Protein AF-A0A9E4BWI1-F1 (afdb_monomer)

Radius of gyration: 26.41 Å; Cα contacts (8 Å, |Δi|>4): 53; chains: 1; bounding box: 48×27×83 Å

Structure (mmCIF, N/CA/C/O backbone):
data_AF-A0A9E4BWI1-F1
#
_entry.id   AF-A0A9E4BWI1-F1
#
loop_
_atom_site.group_PDB
_atom_site.id
_atom_site.type_symbol
_atom_site.label_atom_id
_atom_site.label_alt_id
_atom_site.label_comp_id
_atom_site.label_asym_id
_atom_site.label_entity_id
_atom_site.label_seq_id
_atom_site.pdbx_PDB_ins_code
_atom_site.Cartn_x
_atom_site.Cartn_y
_atom_site.Cartn_z
_atom_site.occupancy
_atom_site.B_iso_or_equiv
_atom_site.auth_seq_id
_atom_site.auth_comp_id
_atom_site.auth_asym_id
_atom_site.auth_atom_id
_atom_site.pdbx_PDB_model_num
ATOM 1 N N . MET A 1 1 ? -26.046 -16.473 56.099 1.00 51.91 1 MET A N 1
ATOM 2 C CA . MET A 1 1 ? -24.764 -16.494 55.348 1.00 51.91 1 MET A CA 1
ATOM 3 C C . MET A 1 1 ? -24.909 -16.470 53.819 1.00 51.91 1 MET A C 1
ATOM 5 O O . MET A 1 1 ? -23.987 -15.994 53.173 1.00 51.91 1 MET A O 1
ATOM 9 N N . ARG A 1 2 ? -26.034 -16.902 53.219 1.00 55.56 2 ARG A N 1
ATOM 10 C CA . ARG A 1 2 ? -26.228 -16.934 51.748 1.00 55.56 2 ARG A CA 1
ATOM 11 C C . ARG A 1 2 ? -26.206 -15.566 51.036 1.00 55.56 2 ARG A C 1
ATOM 13 O O . ARG A 1 2 ? -25.720 -15.481 49.916 1.00 55.56 2 ARG A O 1
ATOM 20 N N . THR A 1 3 ? -26.662 -14.493 51.681 1.00 58.19 3 THR A N 1
ATOM 21 C CA . THR A 1 3 ? -26.746 -13.147 51.076 1.00 58.19 3 THR A CA 1
ATOM 22 C C . THR A 1 3 ? -25.391 -12.451 50.905 1.00 58.19 3 THR A C 1
ATOM 24 O O . THR A 1 3 ? -25.221 -11.671 49.973 1.00 58.19 3 THR A O 1
ATOM 27 N N . ARG A 1 4 ? -24.393 -12.767 51.745 1.00 58.50 4 ARG A N 1
ATOM 28 C CA . ARG A 1 4 ? -23.042 -12.175 51.652 1.00 58.50 4 ARG A CA 1
ATOM 29 C C . ARG A 1 4 ? -22.247 -12.692 50.448 1.00 58.50 4 ARG A C 1
ATOM 31 O O . ARG A 1 4 ? -21.512 -11.924 49.841 1.00 58.50 4 ARG A O 1
ATOM 38 N N . PHE A 1 5 ? -22.441 -13.956 50.064 1.00 59.56 5 PHE A N 1
ATOM 39 C CA . PHE A 1 5 ? -21.818 -14.526 48.862 1.00 59.56 5 PHE A CA 1
ATOM 40 C C . PHE A 1 5 ? -22.410 -13.957 47.565 1.00 59.56 5 PHE A C 1
ATOM 42 O O . PHE A 1 5 ? -21.679 -13.749 46.600 1.00 59.56 5 PHE A O 1
ATOM 49 N N . PHE A 1 6 ? -23.708 -13.642 47.557 1.00 61.09 6 PHE A N 1
ATOM 50 C CA . PHE A 1 6 ? -24.381 -13.058 46.393 1.00 61.09 6 PHE A CA 1
ATOM 51 C C . PHE A 1 6 ? -23.882 -11.637 46.079 1.00 61.09 6 PHE A C 1
ATOM 53 O O . PHE A 1 6 ? -23.639 -11.308 44.923 1.00 61.09 6 PHE A O 1
ATOM 60 N N . LEU A 1 7 ? -23.654 -10.814 47.108 1.00 62.41 7 LEU A N 1
ATOM 61 C CA . LEU A 1 7 ? -23.117 -9.454 46.958 1.00 62.41 7 LEU A CA 1
ATOM 62 C C . LEU A 1 7 ? -21.681 -9.431 46.409 1.00 62.41 7 LEU A C 1
ATOM 64 O O . LEU A 1 7 ? -21.361 -8.597 45.565 1.00 62.41 7 LEU A O 1
ATOM 68 N N . LEU A 1 8 ? -20.831 -10.369 46.839 1.00 64.81 8 LEU A N 1
ATOM 69 C CA . LEU A 1 8 ? -19.472 -10.508 46.306 1.00 64.81 8 LEU A CA 1
ATOM 70 C C . LEU A 1 8 ? -19.471 -10.942 44.834 1.00 64.81 8 LEU A C 1
ATOM 72 O O . LEU A 1 8 ? -18.713 -10.388 44.043 1.00 64.81 8 LEU A O 1
ATOM 76 N N . ALA A 1 9 ? -20.343 -11.876 44.445 1.00 65.25 9 ALA A N 1
ATOM 77 C CA . ALA A 1 9 ? -20.446 -12.325 43.055 1.00 65.25 9 ALA A CA 1
ATOM 78 C C . ALA A 1 9 ? -20.878 -11.194 42.101 1.00 65.25 9 ALA A C 1
ATOM 80 O O . ALA A 1 9 ? -20.318 -11.056 41.014 1.00 65.25 9 ALA A O 1
ATOM 81 N N . VAL A 1 10 ? -21.816 -10.341 42.528 1.00 65.69 10 VAL A N 1
ATOM 82 C CA . VAL A 1 10 ? -22.262 -9.173 41.748 1.00 65.69 10 VAL A CA 1
ATOM 83 C C . VAL A 1 10 ? -21.144 -8.132 41.603 1.00 65.69 10 VAL A C 1
ATOM 85 O O . VAL A 1 10 ? -20.943 -7.597 40.515 1.00 65.69 10 VAL A O 1
ATOM 88 N N . LEU A 1 11 ? -20.361 -7.886 42.659 1.00 63.50 11 LEU A N 1
ATOM 89 C CA . LEU A 1 11 ? -19.214 -6.969 42.606 1.00 63.50 11 LEU A CA 1
ATOM 90 C C . LEU A 1 11 ? -18.104 -7.465 41.664 1.00 63.50 11 LEU A C 1
ATOM 92 O O . LEU A 1 11 ? -17.557 -6.671 40.900 1.00 63.50 11 LEU A O 1
ATOM 96 N N . PHE A 1 12 ? -17.804 -8.768 41.664 1.00 64.88 12 PHE A N 1
ATOM 97 C CA . PHE A 1 12 ? -16.835 -9.351 40.728 1.00 64.88 12 PHE A CA 1
AT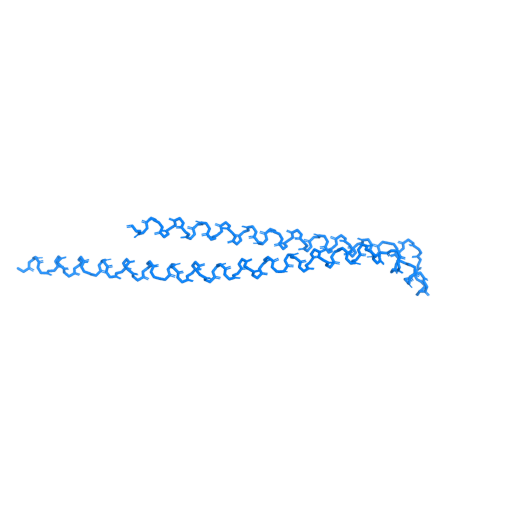OM 98 C C . PHE A 1 12 ? -17.312 -9.282 39.269 1.00 64.88 12 PHE A C 1
ATOM 100 O O . PHE A 1 12 ? -16.508 -8.985 38.386 1.00 64.88 12 PHE A O 1
ATOM 107 N N . ALA A 1 13 ? -18.606 -9.491 39.010 1.00 62.44 13 ALA A N 1
ATOM 108 C CA . ALA A 1 13 ? -19.174 -9.387 37.665 1.00 62.44 13 ALA A CA 1
ATOM 109 C C . ALA A 1 13 ? -19.126 -7.947 3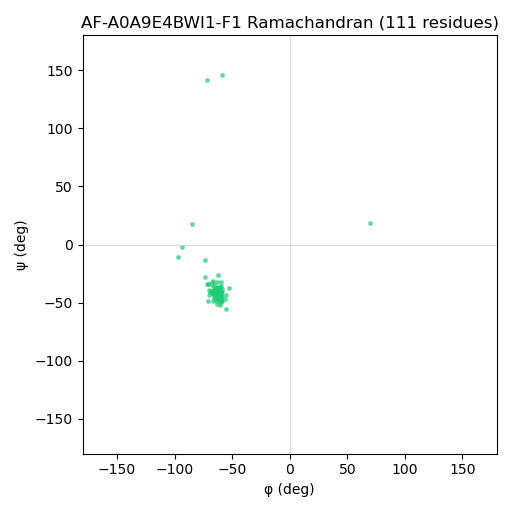7.112 1.00 62.44 13 ALA A C 1
ATOM 111 O O . ALA A 1 13 ? -18.762 -7.739 35.953 1.00 62.44 13 ALA A O 1
ATOM 112 N N . LEU A 1 14 ? -19.417 -6.945 37.950 1.00 63.34 14 LEU A N 1
ATOM 113 C CA . LEU A 1 14 ? -19.330 -5.527 37.576 1.00 63.34 14 LEU A CA 1
ATOM 114 C C . LEU A 1 14 ? -17.879 -5.079 37.335 1.00 63.34 14 LEU A C 1
ATOM 116 O O . LEU A 1 14 ? -17.602 -4.363 36.371 1.00 63.34 14 LEU A O 1
ATOM 120 N N . ALA A 1 15 ? -16.938 -5.540 38.164 1.00 64.12 15 ALA A N 1
ATOM 121 C CA . ALA A 1 15 ? -15.515 -5.249 37.992 1.00 64.12 15 ALA A CA 1
ATOM 122 C C . ALA A 1 15 ? -14.927 -5.894 36.721 1.00 64.12 15 ALA A C 1
ATOM 124 O O . ALA A 1 15 ? -14.088 -5.284 36.054 1.00 64.12 15 ALA A O 1
ATOM 125 N N . ALA A 1 16 ? -15.381 -7.099 36.358 1.00 64.06 16 ALA A N 1
ATOM 126 C CA . ALA A 1 16 ? -14.977 -7.767 35.122 1.00 64.06 16 ALA A CA 1
ATOM 127 C C . ALA A 1 16 ? -15.466 -7.010 33.871 1.00 64.06 16 ALA A C 1
ATOM 129 O O . ALA A 1 16 ? -14.659 -6.718 32.989 1.00 64.06 16 ALA A O 1
ATOM 130 N N . CYS A 1 17 ? -16.736 -6.583 33.841 1.00 66.69 17 CYS A N 1
ATOM 131 C CA . CYS A 1 17 ? -17.281 -5.782 32.734 1.00 66.69 17 CYS A CA 1
ATOM 132 C C . CYS A 1 17 ? -16.547 -4.444 32.543 1.00 66.69 17 CYS A C 1
ATOM 134 O O . CYS A 1 17 ? -16.250 -4.055 31.412 1.00 66.69 17 CYS A O 1
ATOM 136 N N . GLY A 1 18 ? -16.200 -3.751 33.634 1.00 69.81 18 GLY A N 1
ATOM 137 C CA . GLY A 1 18 ? -15.444 -2.494 33.559 1.00 69.81 18 GLY A CA 1
ATOM 138 C C . GLY A 1 18 ? -14.043 -2.669 32.957 1.00 69.81 18 GLY A C 1
ATOM 139 O O . GLY A 1 18 ? -13.592 -1.836 32.167 1.00 69.81 18 GLY A O 1
ATOM 140 N N . ARG A 1 19 ? -13.370 -3.782 33.276 1.00 77.94 19 ARG A N 1
ATOM 141 C CA . ARG A 1 19 ? -12.031 -4.097 32.758 1.00 77.94 19 ARG A CA 1
ATOM 142 C C . ARG A 1 19 ? -12.053 -4.435 31.267 1.00 77.94 19 ARG A C 1
ATOM 144 O O . ARG A 1 19 ? -11.170 -3.994 30.530 1.00 77.94 19 ARG A O 1
ATOM 151 N N . ASP A 1 20 ? -13.077 -5.158 30.822 1.00 81.12 20 ASP A N 1
ATOM 152 C CA . ASP A 1 20 ? -13.258 -5.521 29.414 1.00 81.12 20 ASP A CA 1
ATOM 153 C C . ASP A 1 20 ? -13.596 -4.304 28.545 1.00 81.12 20 ASP A C 1
ATOM 155 O O . ASP A 1 20 ? -13.022 -4.138 27.466 1.00 81.12 20 ASP A O 1
ATOM 159 N N . ALA A 1 21 ? -14.451 -3.400 29.034 1.00 84.50 21 ALA A N 1
ATOM 160 C CA . ALA A 1 21 ? -14.765 -2.152 28.342 1.00 84.50 21 ALA A CA 1
ATOM 161 C C . ALA A 1 21 ? -13.525 -1.254 28.179 1.00 84.50 21 ALA A C 1
ATOM 163 O O . ALA A 1 21 ? -13.300 -0.688 27.108 1.00 84.50 21 ALA A O 1
ATOM 164 N N . GLN A 1 22 ? -12.682 -1.158 29.214 1.00 87.81 22 GLN A N 1
ATOM 165 C CA . GLN A 1 22 ? -11.447 -0.372 29.160 1.00 87.81 22 GLN A CA 1
ATOM 166 C C . GLN A 1 22 ? -10.422 -0.965 28.182 1.00 87.81 22 GLN A C 1
ATOM 168 O O . GLN A 1 22 ? -9.811 -0.226 27.407 1.00 87.81 22 GLN A O 1
ATOM 173 N N . ARG A 1 23 ? -10.247 -2.294 28.176 1.00 89.31 23 ARG A N 1
ATOM 174 C CA . ARG A 1 23 ? -9.373 -2.975 27.211 1.00 89.31 23 ARG A CA 1
ATOM 175 C C . ARG A 1 23 ? -9.854 -2.761 25.777 1.00 89.31 23 ARG A C 1
ATOM 177 O O . ARG A 1 23 ? -9.055 -2.404 24.916 1.00 89.31 23 ARG A O 1
ATOM 184 N N . LEU A 1 24 ? -11.155 -2.913 25.538 1.00 92.50 24 LEU A N 1
ATOM 185 C CA . LEU A 1 24 ? -11.746 -2.699 24.221 1.00 92.50 24 LEU A CA 1
ATOM 186 C C . LEU A 1 24 ? -11.578 -1.248 23.745 1.00 92.50 24 LEU A C 1
ATOM 188 O O . LEU A 1 24 ? -11.298 -1.009 22.573 1.00 92.50 24 LEU A O 1
ATOM 192 N N . GLN A 1 25 ? -11.684 -0.271 24.649 1.00 93.25 25 GLN A N 1
ATOM 193 C CA . GLN A 1 25 ? -11.421 1.132 24.329 1.00 93.25 25 GLN A CA 1
ATOM 194 C C . GLN A 1 25 ? -9.966 1.360 23.883 1.00 93.25 25 GLN A C 1
ATOM 196 O O . GLN A 1 25 ? -9.732 2.108 22.934 1.00 93.25 25 GLN A O 1
ATOM 201 N N . ALA A 1 26 ? -8.996 0.701 24.525 1.00 94.38 26 ALA A N 1
ATOM 202 C CA . ALA A 1 26 ? -7.593 0.768 24.117 1.00 94.38 26 ALA A CA 1
ATOM 203 C C . ALA A 1 26 ? -7.359 0.118 22.740 1.00 94.38 26 ALA A C 1
ATOM 205 O O . ALA A 1 26 ? -6.649 0.688 21.911 1.00 94.38 26 ALA A O 1
ATOM 206 N N . GLU A 1 27 ? -7.997 -1.025 2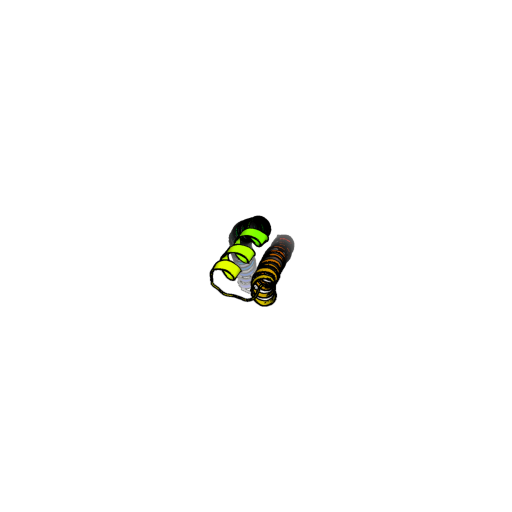2.467 1.00 95.75 27 GLU A N 1
ATOM 207 C CA . GLU A 1 27 ? -7.952 -1.692 21.156 1.00 95.75 27 GLU A CA 1
ATOM 208 C C . GLU A 1 27 ? -8.536 -0.805 20.044 1.00 95.75 27 GLU A C 1
ATOM 210 O O . GLU A 1 27 ? -7.955 -0.712 18.966 1.00 95.75 27 GLU A O 1
ATOM 215 N N . ILE A 1 28 ? -9.629 -0.080 20.314 1.00 97.38 28 ILE A N 1
ATOM 216 C CA . ILE A 1 28 ? -10.205 0.908 19.384 1.00 97.38 28 ILE A CA 1
ATOM 217 C C . ILE A 1 28 ? -9.194 2.012 19.061 1.00 97.38 28 ILE A C 1
ATOM 219 O O . ILE A 1 28 ? -8.998 2.340 17.892 1.00 97.38 28 ILE A O 1
ATOM 223 N N . THR A 1 29 ? -8.531 2.572 20.073 1.00 97.44 29 THR A N 1
ATOM 224 C CA . THR A 1 29 ? -7.536 3.634 19.872 1.00 97.44 29 THR A CA 1
ATOM 225 C C . THR A 1 29 ? -6.312 3.144 19.095 1.00 97.44 29 THR A C 1
ATOM 227 O O . THR A 1 29 ? -5.813 3.860 18.227 1.00 97.44 29 THR A O 1
ATOM 230 N N . ASP A 1 30 ? -5.823 1.931 19.364 1.00 97.94 30 ASP A N 1
ATOM 231 C CA . ASP A 1 30 ? -4.742 1.328 18.573 1.00 97.94 30 ASP A CA 1
ATOM 232 C C . ASP A 1 30 ? -5.167 1.111 17.114 1.00 97.94 30 ASP A C 1
ATOM 234 O O . ASP A 1 30 ? -4.449 1.454 16.172 1.00 97.94 30 ASP A O 1
ATOM 238 N N . GLN A 1 31 ? -6.389 0.623 16.915 1.00 98.12 31 GLN A N 1
ATOM 239 C CA . GLN A 1 31 ? -6.942 0.384 15.593 1.00 98.12 31 GLN A CA 1
ATOM 240 C C . GLN A 1 31 ? -7.109 1.677 14.778 1.00 98.12 31 GLN A C 1
ATOM 242 O O . GLN A 1 31 ? -6.824 1.703 13.579 1.00 98.12 31 GLN A O 1
ATOM 247 N N . GLU A 1 32 ? -7.503 2.780 15.416 1.00 98.31 32 GLU A N 1
ATOM 248 C CA . GLU A 1 32 ? -7.566 4.099 14.774 1.00 98.31 32 GLU A CA 1
ATOM 249 C C . GLU A 1 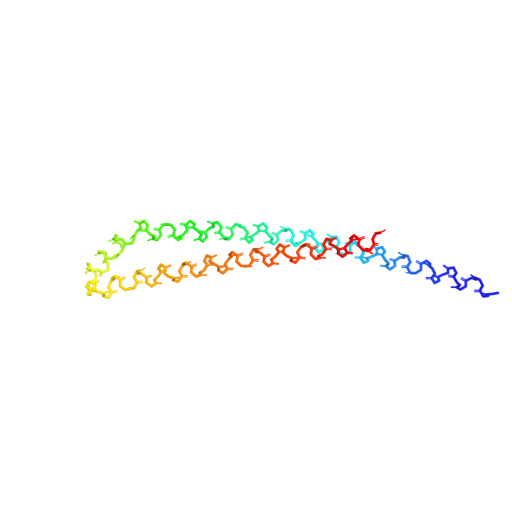32 ? -6.188 4.558 14.275 1.00 98.31 32 GLU A C 1
ATOM 251 O O . GLU A 1 32 ? -6.085 5.088 13.165 1.00 98.31 32 GLU A O 1
ATOM 256 N N . LYS A 1 33 ? -5.108 4.276 15.019 1.00 98.44 33 LYS A N 1
ATOM 257 C CA . LYS A 1 33 ? -3.734 4.558 14.565 1.00 98.44 33 LYS A CA 1
ATOM 258 C C . LYS A 1 33 ? -3.358 3.731 13.335 1.00 98.44 33 LYS A C 1
ATOM 260 O O . LYS A 1 33 ? -2.786 4.280 12.392 1.00 98.44 33 LYS A O 1
ATOM 265 N N . LYS A 1 34 ? -3.719 2.443 13.299 1.00 98.00 34 LYS A N 1
ATOM 266 C CA . LYS A 1 34 ? -3.473 1.574 12.131 1.00 98.00 34 LYS A CA 1
ATOM 267 C C . LYS A 1 34 ? -4.192 2.073 10.881 1.00 98.00 34 LYS A C 1
ATOM 269 O O . LYS A 1 34 ? -3.613 2.047 9.800 1.00 98.00 34 LYS A O 1
ATOM 274 N N . ILE A 1 35 ? -5.414 2.594 11.013 1.00 98.62 35 ILE A N 1
ATOM 275 C CA . ILE A 1 35 ? -6.144 3.209 9.891 1.00 98.62 35 ILE A CA 1
ATOM 276 C C . ILE A 1 35 ? -5.415 4.446 9.361 1.00 98.62 35 ILE A C 1
ATOM 278 O O . ILE A 1 35 ? -5.332 4.630 8.145 1.00 98.62 35 ILE A O 1
ATOM 282 N N . VAL A 1 36 ? -4.884 5.299 10.244 1.00 98.50 36 VAL A N 1
ATOM 283 C CA . VAL A 1 36 ? -4.092 6.468 9.825 1.00 98.50 36 VAL A CA 1
ATOM 284 C C . VAL A 1 36 ? -2.853 6.019 9.053 1.00 98.50 36 VAL A C 1
ATOM 286 O O . VAL A 1 36 ? -2.612 6.517 7.956 1.00 98.50 36 VAL A O 1
ATOM 289 N N . GLN A 1 37 ? -2.120 5.028 9.565 1.00 98.31 37 GLN A N 1
ATOM 290 C CA . GLN A 1 37 ? -0.951 4.466 8.882 1.00 98.31 37 GLN A CA 1
ATOM 291 C C . GLN A 1 37 ? -1.315 3.861 7.519 1.00 98.31 37 GLN A C 1
ATOM 293 O O . GLN A 1 37 ? -0.683 4.191 6.518 1.00 98.31 37 GLN A O 1
ATOM 298 N N . ALA A 1 38 ? -2.368 3.040 7.450 1.00 98.38 38 ALA A N 1
ATOM 299 C CA . ALA A 1 38 ? -2.834 2.433 6.203 1.00 98.38 38 ALA A CA 1
ATOM 300 C C . ALA A 1 38 ? -3.255 3.487 5.165 1.00 98.38 38 ALA A C 1
ATOM 302 O O . ALA A 1 38 ? -2.980 3.328 3.976 1.00 98.38 38 ALA A O 1
ATOM 303 N N . ARG A 1 39 ? -3.864 4.599 5.600 1.00 98.69 39 ARG A N 1
ATOM 304 C CA . ARG A 1 39 ? -4.191 5.729 4.719 1.00 98.69 39 ARG A CA 1
ATOM 305 C C . ARG A 1 39 ? -2.933 6.391 4.163 1.00 98.69 39 ARG A C 1
ATOM 307 O O . ARG A 1 39 ? -2.888 6.665 2.968 1.00 98.69 39 ARG A O 1
ATOM 314 N N . THR A 1 40 ? -1.933 6.636 5.006 1.00 98.56 40 THR A N 1
ATOM 315 C CA . THR A 1 40 ? -0.654 7.215 4.573 1.00 98.56 40 THR A CA 1
ATOM 316 C C . THR A 1 40 ? 0.045 6.312 3.561 1.00 98.56 40 THR A C 1
ATOM 318 O O . THR A 1 40 ? 0.509 6.802 2.534 1.00 98.56 40 THR A O 1
ATOM 321 N N . VAL A 1 41 ? 0.063 4.996 3.803 1.00 98.38 41 VAL A N 1
ATOM 322 C CA . VAL A 1 41 ? 0.616 4.013 2.859 1.00 98.38 41 VAL A CA 1
ATOM 323 C C . VAL A 1 41 ? -0.132 4.063 1.528 1.00 98.38 41 VAL A C 1
ATOM 325 O O . VAL A 1 41 ? 0.501 4.212 0.490 1.00 98.38 41 VAL A O 1
ATOM 328 N N . LEU A 1 42 ? -1.469 4.030 1.535 1.00 98.75 42 LEU A N 1
ATOM 329 C CA . LEU A 1 42 ? -2.256 4.124 0.301 1.00 98.75 42 LEU A CA 1
ATOM 330 C C . LEU A 1 42 ? -1.933 5.401 -0.492 1.00 98.75 42 LEU A C 1
ATOM 332 O O . LEU A 1 42 ? -1.697 5.332 -1.695 1.00 98.75 42 LEU A O 1
ATOM 336 N N . GLN A 1 43 ? -1.880 6.556 0.175 1.00 98.69 43 GLN A N 1
ATOM 337 C CA . GLN A 1 43 ? -1.541 7.826 -0.475 1.00 98.69 43 GLN A CA 1
ATOM 338 C C . GLN A 1 43 ? -0.128 7.819 -1.066 1.00 98.69 43 GLN A C 1
ATOM 340 O O . GLN A 1 43 ? 0.094 8.364 -2.147 1.00 98.69 43 GLN A O 1
ATOM 345 N N . PHE A 1 44 ? 0.829 7.217 -0.362 1.00 98.69 44 PHE A N 1
ATOM 346 C CA . PHE A 1 44 ? 2.196 7.076 -0.844 1.00 98.69 44 PHE A CA 1
ATOM 347 C C . PHE A 1 44 ? 2.260 6.198 -2.100 1.00 98.69 44 PHE A C 1
ATOM 349 O O . PHE A 1 44 ? 2.827 6.617 -3.108 1.00 98.69 44 PHE A O 1
ATOM 356 N N . GLU A 1 45 ? 1.621 5.028 -2.084 1.00 98.69 45 GLU A N 1
ATOM 357 C CA . GLU A 1 45 ? 1.636 4.111 -3.228 1.00 98.69 45 GLU A CA 1
ATOM 358 C C . GLU A 1 45 ? 0.885 4.680 -4.441 1.00 98.69 45 GLU A C 1
ATOM 3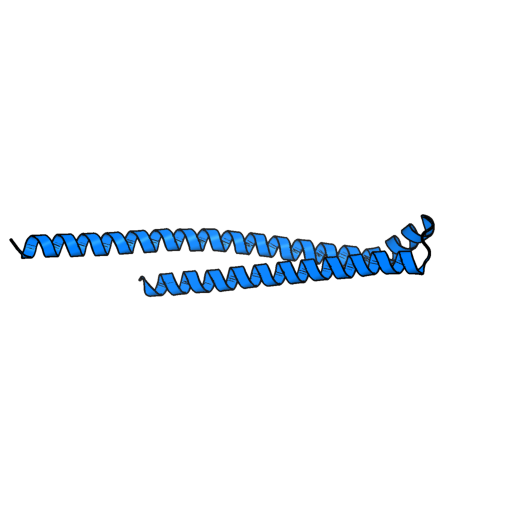60 O O . GLU A 1 45 ? 1.299 4.454 -5.578 1.00 98.69 45 GLU A O 1
ATOM 365 N N . GLN A 1 46 ? -0.172 5.473 -4.224 1.00 98.75 46 GLN A N 1
ATOM 366 C CA . GLN A 1 46 ? -0.861 6.208 -5.293 1.00 98.75 46 GLN A CA 1
ATOM 367 C C . GLN A 1 46 ? 0.056 7.239 -5.956 1.00 98.75 46 GLN A C 1
ATOM 369 O O . GLN A 1 46 ? 0.142 7.285 -7.181 1.00 98.75 46 GLN A O 1
ATOM 374 N N . LYS A 1 47 ? 0.783 8.033 -5.161 1.00 98.69 47 LYS A N 1
ATOM 375 C CA . LYS A 1 47 ? 1.768 8.991 -5.689 1.00 98.69 47 LYS A CA 1
ATOM 376 C C . LYS A 1 47 ? 2.882 8.290 -6.455 1.00 98.69 47 LYS A C 1
ATOM 378 O O . LYS A 1 47 ? 3.302 8.768 -7.502 1.00 98.69 47 LYS A O 1
ATOM 383 N N . ARG A 1 48 ? 3.350 7.151 -5.944 1.00 98.44 48 ARG A N 1
ATOM 384 C CA . ARG A 1 48 ? 4.369 6.340 -6.607 1.00 98.44 48 ARG A CA 1
ATOM 385 C C . ARG A 1 48 ? 3.877 5.792 -7.945 1.00 98.44 48 ARG A C 1
ATOM 387 O O . ARG A 1 48 ? 4.632 5.827 -8.909 1.00 98.44 48 ARG A O 1
ATOM 394 N N . LEU A 1 49 ? 2.632 5.318 -8.017 1.00 98.69 49 LEU A N 1
ATOM 395 C CA . LEU A 1 49 ? 2.025 4.883 -9.275 1.00 98.69 49 LEU A CA 1
ATOM 396 C C . LEU A 1 49 ? 1.966 6.024 -10.295 1.00 98.69 49 LEU A C 1
ATOM 398 O O . LEU A 1 49 ? 2.317 5.811 -11.450 1.00 98.69 49 LEU A O 1
ATOM 402 N N . GLU A 1 50 ? 1.570 7.222 -9.870 1.00 98.62 50 GLU A N 1
ATOM 403 C CA . GLU A 1 50 ? 1.491 8.372 -10.774 1.00 98.62 50 GLU A CA 1
ATOM 404 C C . GLU A 1 50 ? 2.872 8.782 -11.292 1.00 98.62 50 GLU A C 1
ATOM 406 O O . GLU A 1 50 ? 3.068 8.889 -12.497 1.00 98.62 50 GLU A O 1
ATOM 411 N N . ALA A 1 51 ? 3.873 8.840 -10.411 1.00 98.25 51 ALA A N 1
ATOM 412 C CA . ALA A 1 51 ? 5.251 9.110 -10.812 1.00 98.25 51 ALA A CA 1
ATOM 413 C C . ALA A 1 51 ? 5.801 8.069 -11.809 1.00 98.25 51 ALA A C 1
ATOM 415 O O . ALA A 1 51 ? 6.570 8.419 -12.706 1.00 98.25 51 ALA A O 1
ATOM 416 N N . LEU A 1 52 ? 5.420 6.790 -11.674 1.00 98.19 52 LEU A N 1
ATOM 417 C CA . LEU A 1 52 ? 5.793 5.760 -12.648 1.0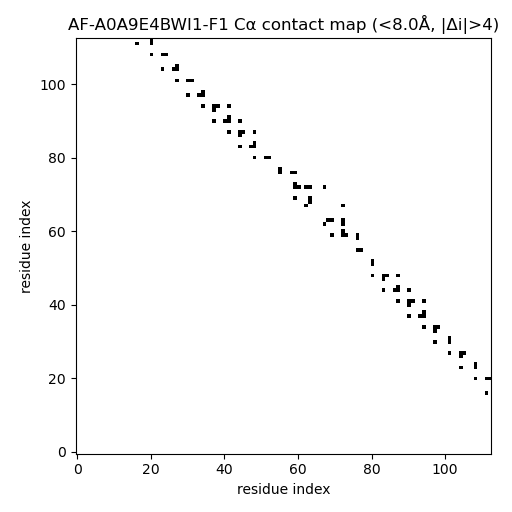0 98.19 52 LEU A CA 1
ATOM 418 C C . LEU A 1 52 ? 5.125 5.981 -14.005 1.00 98.19 52 LEU A C 1
ATOM 420 O O . LEU A 1 52 ? 5.784 5.778 -15.021 1.00 98.19 52 LEU A O 1
ATOM 424 N N . LYS A 1 53 ? 3.852 6.393 -14.037 1.00 98.31 53 LYS A N 1
ATOM 425 C CA . LYS A 1 53 ? 3.160 6.705 -15.296 1.00 98.31 53 LYS A CA 1
ATOM 426 C C . LYS A 1 53 ? 3.811 7.895 -15.988 1.00 98.31 53 LYS A C 1
ATOM 428 O O . LYS A 1 53 ? 4.126 7.798 -17.169 1.00 98.31 53 LYS A O 1
ATOM 433 N N . ASP A 1 54 ? 4.083 8.961 -15.238 1.00 98.31 54 ASP A N 1
ATOM 434 C CA . ASP A 1 54 ? 4.733 10.171 -15.752 1.00 98.31 54 ASP A CA 1
ATOM 435 C C . ASP A 1 54 ? 6.123 9.870 -16.332 1.00 98.31 54 ASP A C 1
ATOM 437 O O . ASP A 1 54 ? 6.558 10.489 -17.303 1.00 98.31 54 ASP A O 1
ATOM 441 N N . SER A 1 55 ? 6.820 8.886 -15.758 1.00 97.62 55 SER A N 1
ATOM 442 C CA . SER A 1 55 ? 8.174 8.503 -16.170 1.00 97.62 55 SER A CA 1
ATOM 443 C C . SER A 1 55 ? 8.213 7.369 -17.201 1.00 97.62 55 SER A C 1
ATOM 445 O O . SER A 1 55 ? 9.304 6.997 -17.632 1.00 97.62 55 SER A O 1
ATOM 447 N N . LEU A 1 56 ? 7.068 6.806 -17.607 1.00 97.88 56 LEU A N 1
ATOM 448 C CA . LEU A 1 56 ? 7.003 5.574 -18.401 1.00 97.88 56 LEU A CA 1
ATOM 449 C C . LEU A 1 56 ? 7.815 5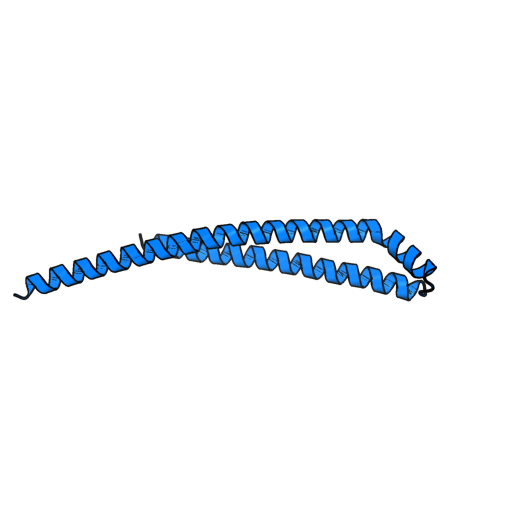.678 -19.698 1.00 97.88 56 LEU A C 1
ATOM 451 O O . LEU A 1 56 ? 8.726 4.888 -19.936 1.00 97.88 56 LEU A O 1
ATOM 455 N N . GLU A 1 57 ? 7.528 6.684 -20.524 1.00 97.94 57 GLU A N 1
ATOM 456 C CA . GLU A 1 57 ? 8.205 6.863 -21.814 1.00 97.94 57 GLU A CA 1
ATOM 457 C C . GLU A 1 57 ? 9.692 7.200 -21.663 1.00 97.94 57 GLU A C 1
ATOM 459 O O . GLU A 1 57 ? 10.516 6.853 -22.514 1.00 97.94 57 GLU A O 1
ATOM 464 N N . ILE A 1 58 ? 10.053 7.900 -20.585 1.00 98.25 58 ILE A N 1
ATOM 465 C CA . ILE A 1 58 ? 11.447 8.221 -20.274 1.00 98.25 58 ILE A CA 1
ATOM 466 C C . ILE A 1 58 ? 12.200 6.929 -19.951 1.00 98.25 58 ILE A C 1
ATOM 468 O O . ILE A 1 58 ? 13.234 6.672 -20.567 1.00 98.25 58 ILE A O 1
ATOM 472 N N . ASN A 1 59 ? 11.649 6.085 -19.078 1.00 98.00 59 ASN A N 1
ATOM 473 C CA . ASN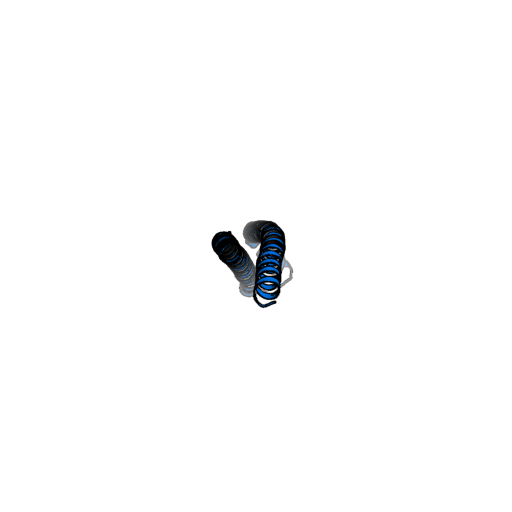 A 1 59 ? 12.267 4.817 -18.698 1.00 98.00 59 ASN A CA 1
ATOM 474 C C . ASN A 1 59 ? 12.359 3.849 -19.882 1.00 98.00 59 ASN A C 1
ATOM 476 O O . ASN A 1 59 ? 13.397 3.221 -20.063 1.00 98.00 59 ASN A O 1
ATOM 480 N N . ILE A 1 60 ? 11.329 3.767 -20.734 1.00 98.44 60 ILE A N 1
ATOM 481 C CA . ILE A 1 60 ? 11.374 2.937 -21.950 1.00 98.44 60 ILE A CA 1
ATOM 482 C C . ILE A 1 60 ? 12.532 3.378 -22.851 1.00 98.44 60 ILE A C 1
ATOM 484 O O . ILE A 1 60 ? 13.339 2.548 -23.266 1.00 98.44 60 ILE A O 1
ATOM 488 N N . ARG A 1 61 ? 12.667 4.684 -23.122 1.00 98.25 61 ARG A N 1
ATOM 489 C CA . ARG A 1 61 ? 13.784 5.209 -23.927 1.00 98.25 61 ARG A CA 1
ATOM 490 C C . ARG A 1 61 ? 15.138 4.944 -23.280 1.00 98.25 61 ARG A C 1
ATOM 492 O O . ARG A 1 61 ? 16.093 4.626 -23.983 1.00 98.25 61 ARG A O 1
ATOM 499 N N . GLN A 1 62 ? 15.221 5.051 -21.958 1.00 98.06 62 GLN A N 1
ATOM 500 C CA . GLN A 1 62 ? 16.445 4.784 -21.214 1.00 98.06 62 GLN A CA 1
ATOM 501 C C . GLN A 1 62 ? 16.830 3.300 -21.282 1.00 98.06 62 GLN A C 1
ATOM 503 O O . GLN A 1 62 ? 17.983 2.984 -21.548 1.00 98.06 62 GLN A O 1
ATOM 508 N N . ASN A 1 63 ? 15.863 2.393 -21.155 1.00 97.81 63 ASN A N 1
ATOM 509 C CA . ASN A 1 63 ? 16.055 0.954 -21.323 1.00 97.81 63 ASN A CA 1
ATOM 510 C C . ASN A 1 63 ? 16.518 0.604 -22.747 1.00 97.81 63 ASN A C 1
ATOM 512 O O . ASN A 1 63 ? 17.460 -0.169 -22.911 1.00 97.81 63 ASN A O 1
ATOM 516 N N . ILE A 1 64 ? 15.933 1.229 -23.775 1.00 98.19 64 ILE A N 1
ATOM 517 C CA . ILE A 1 64 ? 16.388 1.078 -25.168 1.00 98.19 64 ILE A CA 1
ATOM 518 C C . ILE A 1 64 ? 17.832 1.572 -25.329 1.00 98.19 64 ILE A C 1
ATOM 520 O O . ILE A 1 64 ? 18.654 0.898 -25.948 1.00 98.19 64 ILE A O 1
ATOM 524 N N . ALA A 1 65 ? 18.177 2.718 -24.734 1.00 97.81 65 ALA A N 1
ATOM 525 C CA . ALA A 1 65 ? 19.549 3.231 -24.740 1.00 97.81 65 ALA A CA 1
ATOM 526 C C . ALA A 1 65 ? 20.537 2.288 -24.023 1.00 97.81 65 ALA A C 1
ATOM 528 O O . ALA A 1 65 ? 21.715 2.249 -24.370 1.00 97.81 65 ALA A O 1
ATOM 529 N N . LEU A 1 66 ? 20.051 1.485 -23.072 1.00 97.12 66 LEU A N 1
ATOM 530 C CA . LEU A 1 66 ? 20.788 0.407 -22.405 1.00 97.12 66 LEU A CA 1
ATOM 531 C C . LEU A 1 66 ? 20.762 -0.921 -23.186 1.00 97.12 66 LEU A C 1
ATOM 533 O O . LEU A 1 66 ? 21.099 -1.966 -22.637 1.00 97.12 66 LEU A O 1
ATOM 537 N N . SER A 1 67 ? 20.433 -0.879 -24.480 1.00 97.56 67 SER A N 1
ATOM 538 C CA . SER A 1 67 ? 20.440 -2.019 -25.409 1.00 97.56 67 SER A CA 1
ATOM 539 C C . SER A 1 67 ? 19.352 -3.075 -25.177 1.00 97.56 67 SER A C 1
ATOM 541 O O . SER A 1 67 ? 19.463 -4.184 -25.700 1.00 97.56 67 SER A O 1
ATOM 543 N N . LEU A 1 68 ? 18.278 -2.750 -24.448 1.00 96.50 68 LEU A N 1
ATOM 544 C CA . LEU A 1 68 ? 17.058 -3.560 -24.498 1.00 96.50 68 LEU A CA 1
ATOM 545 C C . LEU A 1 68 ? 16.357 -3.351 -25.846 1.00 96.50 68 LEU A C 1
ATOM 547 O O . LEU A 1 68 ? 16.281 -2.232 -26.356 1.00 96.50 68 LEU A O 1
ATOM 551 N N . ASP A 1 69 ? 15.802 -4.424 -26.408 1.00 97.75 69 ASP A N 1
ATOM 552 C CA . ASP A 1 69 ? 14.866 -4.296 -27.525 1.00 97.75 69 ASP A CA 1
ATOM 553 C C . ASP A 1 69 ? 13.667 -3.431 -27.099 1.00 97.75 69 ASP A C 1
ATOM 555 O O . ASP A 1 69 ? 13.226 -3.469 -25.949 1.00 97.75 69 ASP A O 1
ATOM 559 N N . SER A 1 70 ? 13.126 -2.658 -28.040 1.00 96.75 70 SER A N 1
ATOM 560 C CA . SER A 1 70 ? 11.975 -1.781 -27.809 1.00 96.75 70 SER A CA 1
ATOM 561 C C . SER A 1 70 ? 10.764 -2.492 -27.195 1.00 96.75 70 SER A C 1
ATOM 563 O O . SER A 1 70 ? 10.099 -1.922 -26.329 1.00 96.75 70 SER A O 1
ATOM 565 N N . THR A 1 71 ? 10.503 -3.740 -27.592 1.00 97.94 71 THR A N 1
ATOM 566 C CA . THR A 1 71 ? 9.380 -4.539 -27.092 1.00 97.94 71 THR A CA 1
ATOM 567 C C . THR A 1 71 ? 9.623 -4.950 -25.645 1.00 97.94 71 THR A C 1
ATOM 569 O O . THR A 1 71 ? 8.765 -4.731 -24.792 1.00 97.94 71 THR A O 1
ATOM 572 N N . ALA A 1 72 ? 10.809 -5.476 -25.336 1.00 97.88 72 ALA A N 1
ATOM 573 C CA . ALA A 1 72 ? 11.216 -5.847 -23.987 1.00 97.88 72 ALA A CA 1
ATOM 574 C C . ALA A 1 72 ? 11.258 -4.634 -23.043 1.00 97.88 72 ALA A C 1
ATOM 576 O O . ALA A 1 72 ? 10.740 -4.706 -21.929 1.00 97.88 72 ALA A O 1
ATOM 577 N N . ALA A 1 73 ? 11.808 -3.503 -23.496 1.00 98.31 73 ALA A N 1
ATOM 578 C CA . ALA A 1 73 ? 11.849 -2.257 -22.735 1.00 98.31 73 ALA A CA 1
ATOM 579 C C . ALA A 1 73 ? 10.440 -1.767 -22.367 1.00 98.31 73 ALA A C 1
ATOM 581 O O . ALA A 1 73 ? 10.195 -1.397 -21.218 1.00 98.31 73 ALA A O 1
ATOM 582 N N . ALA A 1 74 ? 9.507 -1.806 -23.324 1.00 98.06 74 ALA A N 1
ATOM 583 C CA . ALA A 1 74 ? 8.110 -1.475 -23.078 1.00 98.06 74 ALA A CA 1
ATOM 584 C C . ALA A 1 74 ? 7.426 -2.492 -22.153 1.00 98.06 74 ALA A C 1
ATOM 586 O O . ALA A 1 74 ? 6.698 -2.081 -21.251 1.00 98.06 74 ALA A O 1
ATOM 587 N N . SER A 1 75 ? 7.653 -3.797 -22.341 1.00 98.31 75 SER A N 1
ATOM 588 C CA . SER A 1 75 ? 7.040 -4.846 -21.509 1.00 98.31 75 SER A CA 1
ATOM 589 C C . SER A 1 75 ? 7.418 -4.681 -20.043 1.00 98.31 75 SER A C 1
ATOM 591 O O . SER A 1 75 ? 6.537 -4.609 -19.192 1.00 98.31 75 SER A O 1
ATOM 593 N N . ILE A 1 76 ? 8.712 -4.520 -19.749 1.00 97.81 76 ILE A N 1
ATOM 594 C CA . ILE A 1 76 ? 9.220 -4.412 -18.376 1.00 97.81 76 ILE A CA 1
ATOM 595 C C . ILE A 1 76 ? 8.623 -3.201 -17.650 1.00 97.81 76 ILE A C 1
ATOM 597 O O . ILE A 1 76 ? 8.163 -3.325 -16.512 1.00 97.81 76 ILE A O 1
ATOM 601 N N . GLU A 1 77 ? 8.590 -2.026 -18.286 1.00 98.38 77 GLU A N 1
ATOM 602 C CA . GLU A 1 77 ? 8.039 -0.833 -17.629 1.00 98.38 77 GLU A CA 1
ATOM 603 C C . GLU A 1 77 ? 6.510 -0.899 -17.482 1.00 98.38 77 GLU A C 1
ATOM 605 O O . GLU A 1 77 ? 5.969 -0.455 -16.466 1.00 98.38 77 GLU A O 1
ATOM 610 N N . ASN A 1 78 ? 5.799 -1.514 -18.434 1.00 98.06 78 ASN A N 1
ATOM 611 C CA . ASN A 1 78 ? 4.361 -1.753 -18.297 1.00 98.06 78 ASN A CA 1
ATOM 612 C C . ASN A 1 78 ? 4.050 -2.780 -17.196 1.00 98.06 78 ASN A C 1
ATOM 614 O O . ASN A 1 78 ? 3.140 -2.567 -16.396 1.00 98.06 78 ASN A O 1
ATOM 618 N N . GLU A 1 79 ? 4.823 -3.860 -17.082 1.00 98.31 79 GLU A N 1
ATOM 619 C CA . GLU A 1 79 ? 4.692 -4.836 -15.994 1.00 98.31 79 GLU A CA 1
ATOM 620 C C . GLU A 1 79 ? 4.955 -4.190 -14.632 1.00 98.31 79 GLU A C 1
ATOM 622 O O . GLU A 1 79 ? 4.210 -4.410 -13.675 1.00 98.31 79 GLU A O 1
ATOM 627 N N . ARG A 1 80 ? 5.959 -3.313 -14.546 1.00 98.12 80 ARG A N 1
ATO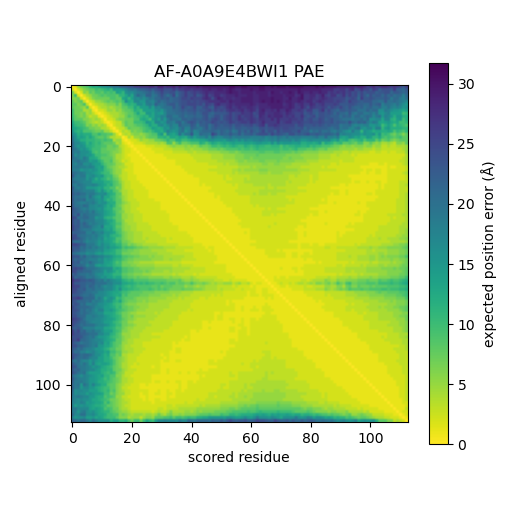M 628 C CA . ARG A 1 80 ? 6.230 -2.519 -13.345 1.00 98.12 80 ARG A CA 1
ATOM 629 C C . ARG A 1 80 ? 5.038 -1.640 -12.955 1.00 98.12 80 ARG A C 1
ATOM 631 O O . ARG A 1 80 ? 4.719 -1.555 -11.767 1.00 98.12 80 ARG A O 1
ATOM 638 N N . LEU A 1 81 ? 4.356 -1.021 -13.923 1.00 98.31 81 LEU A N 1
ATOM 639 C CA . LEU A 1 81 ? 3.117 -0.274 -13.679 1.00 98.31 81 LEU A CA 1
ATOM 640 C C . LEU A 1 81 ? 1.988 -1.174 -13.170 1.00 98.31 81 LEU A C 1
ATOM 642 O O . LEU A 1 81 ? 1.312 -0.812 -12.205 1.00 98.31 81 LEU A O 1
ATOM 646 N N . VAL A 1 82 ? 1.803 -2.354 -13.767 1.00 98.50 82 VAL A N 1
ATOM 647 C CA . VAL A 1 82 ? 0.788 -3.334 -13.339 1.00 98.50 82 VAL A CA 1
ATOM 648 C C . VAL A 1 82 ? 1.040 -3.800 -11.901 1.00 98.50 82 VAL A C 1
ATOM 650 O O . VAL A 1 82 ? 0.115 -3.830 -11.080 1.00 98.50 82 VAL A O 1
ATOM 653 N N . LEU A 1 83 ? 2.293 -4.108 -11.560 1.00 98.56 83 LEU A N 1
ATOM 654 C CA . LEU A 1 83 ? 2.688 -4.480 -10.202 1.00 98.56 83 LEU A CA 1
ATOM 655 C C . LEU A 1 83 ? 2.405 -3.348 -9.212 1.00 98.56 83 LEU A C 1
ATOM 657 O O . LEU A 1 83 ? 1.787 -3.580 -8.172 1.00 98.56 83 LEU A O 1
ATOM 661 N N . GLN A 1 84 ? 2.781 -2.111 -9.547 1.00 98.56 84 GLN A N 1
ATOM 662 C CA . GLN A 1 84 ? 2.503 -0.964 -8.685 1.00 98.56 84 GLN A CA 1
ATOM 663 C C . GLN A 1 84 ? 0.991 -0.717 -8.524 1.00 98.56 84 GLN A C 1
ATOM 665 O O . GLN A 1 84 ? 0.535 -0.425 -7.419 1.00 98.56 84 GLN A O 1
ATOM 670 N N . GLY A 1 85 ? 0.194 -0.891 -9.582 1.00 98.69 85 GLY A N 1
ATOM 671 C CA . GLY A 1 85 ? -1.269 -0.838 -9.508 1.00 98.69 85 GLY A CA 1
ATOM 672 C C . GLY A 1 85 ? -1.844 -1.885 -8.549 1.00 98.69 85 GLY A C 1
ATOM 673 O O . GLY A 1 85 ? -2.702 -1.577 -7.723 1.00 98.69 85 GLY A O 1
ATOM 674 N N . THR A 1 86 ? -1.304 -3.103 -8.578 1.00 98.75 86 THR A N 1
ATOM 675 C CA . THR A 1 86 ? -1.695 -4.182 -7.655 1.00 98.75 86 THR A CA 1
ATOM 676 C C . THR A 1 86 ? -1.361 -3.841 -6.199 1.00 98.75 86 THR A C 1
ATOM 678 O O . THR A 1 86 ? -2.154 -4.121 -5.294 1.00 98.75 86 THR A O 1
ATOM 681 N N . ILE A 1 87 ? -0.216 -3.193 -5.955 1.00 98.62 87 ILE A N 1
ATOM 682 C CA . ILE A 1 87 ? 0.181 -2.715 -4.621 1.00 98.62 87 ILE A CA 1
ATOM 683 C C . ILE A 1 87 ? -0.812 -1.665 -4.107 1.00 98.62 87 ILE A C 1
ATOM 685 O O . ILE A 1 87 ? -1.254 -1.757 -2.960 1.00 98.62 87 ILE A O 1
ATOM 689 N N . VAL A 1 88 ? -1.222 -0.712 -4.952 1.00 98.81 88 VAL A N 1
ATOM 690 C CA . VAL A 1 88 ? -2.230 0.304 -4.599 1.00 98.81 88 VAL A CA 1
ATOM 691 C C . VAL A 1 88 ? -3.562 -0.346 -4.220 1.00 98.81 88 VAL A C 1
ATOM 693 O O . VAL A 1 88 ? -4.121 -0.030 -3.168 1.00 98.81 88 VAL A O 1
ATOM 696 N N . GLU A 1 89 ? -4.053 -1.291 -5.022 1.00 98.75 89 GLU A N 1
ATOM 697 C CA . GLU A 1 89 ? -5.304 -1.997 -4.720 1.00 98.75 89 GLU A CA 1
ATOM 698 C C . GLU A 1 89 ? -5.207 -2.830 -3.435 1.00 98.75 89 GLU A C 1
ATOM 700 O O . GLU A 1 89 ? -6.142 -2.860 -2.632 1.00 98.75 89 GLU A O 1
ATOM 705 N N . THR A 1 90 ? -4.056 -3.450 -3.178 1.00 98.62 90 THR A N 1
ATOM 706 C CA . THR A 1 90 ? -3.807 -4.177 -1.925 1.00 98.62 90 THR A CA 1
ATOM 707 C C . THR A 1 90 ? -3.812 -3.231 -0.721 1.00 98.62 90 THR A C 1
ATOM 709 O O . THR A 1 90 ? -4.458 -3.518 0.288 1.00 98.62 90 THR A O 1
ATOM 712 N N . ALA A 1 91 ? -3.157 -2.070 -0.827 1.00 98.62 91 ALA A N 1
ATOM 713 C CA . ALA A 1 91 ? -3.155 -1.054 0.224 1.00 98.62 91 ALA A CA 1
ATOM 714 C C . ALA A 1 91 ? -4.568 -0.513 0.501 1.00 98.62 91 ALA A C 1
ATOM 716 O O . ALA A 1 91 ? -4.941 -0.313 1.660 1.00 98.62 91 ALA A O 1
ATOM 717 N N . LYS A 1 92 ? -5.380 -0.337 -0.548 1.00 98.81 92 LYS A N 1
ATOM 718 C CA . LYS A 1 92 ? -6.784 0.072 -0.439 1.00 98.81 92 LYS A CA 1
ATOM 719 C C . LYS A 1 92 ? -7.616 -0.968 0.310 1.00 98.81 92 LYS A C 1
ATOM 721 O O . LYS A 1 92 ? -8.252 -0.627 1.304 1.00 98.81 92 LYS A O 1
ATOM 726 N N . ARG A 1 93 ? -7.537 -2.242 -0.091 1.00 98.62 93 ARG A N 1
ATOM 727 C CA . ARG A 1 93 ? -8.233 -3.348 0.593 1.00 98.62 93 ARG A CA 1
ATOM 728 C C . ARG A 1 93 ? -7.815 -3.482 2.055 1.00 98.62 93 ARG A C 1
ATOM 730 O O . ARG A 1 93 ? -8.662 -3.736 2.908 1.00 98.62 93 ARG A O 1
ATOM 737 N N . ASN A 1 94 ? -6.530 -3.281 2.358 1.00 98.38 94 ASN A N 1
ATOM 738 C CA . ASN A 1 94 ? -6.049 -3.245 3.737 1.00 98.38 94 ASN A CA 1
ATOM 739 C C . ASN A 1 94 ? -6.732 -2.111 4.517 1.00 98.38 94 ASN A C 1
ATOM 741 O O . ASN A 1 94 ? -7.331 -2.372 5.554 1.00 98.38 94 ASN A O 1
ATOM 745 N N . LEU A 1 95 ? -6.719 -0.873 4.010 1.00 98.69 95 LEU A N 1
ATOM 746 C CA . LEU A 1 95 ? -7.388 0.254 4.670 1.00 98.69 95 LEU A CA 1
ATOM 747 C C . LEU A 1 95 ? -8.876 -0.021 4.937 1.00 98.69 95 LEU A C 1
ATOM 749 O O . LEU A 1 95 ? -9.365 0.278 6.029 1.00 98.69 95 LEU A O 1
ATOM 753 N N . ASP A 1 96 ? -9.582 -0.594 3.966 1.00 98.62 96 ASP A N 1
ATOM 754 C CA . ASP A 1 96 ? -11.002 -0.919 4.105 1.00 98.62 96 ASP A CA 1
ATOM 755 C C . ASP A 1 96 ? -11.224 -2.011 5.164 1.00 98.62 96 ASP A C 1
ATOM 757 O O . ASP A 1 96 ? -12.028 -1.819 6.077 1.00 98.62 96 ASP A O 1
ATOM 761 N N . SER A 1 97 ? -10.402 -3.064 5.170 1.00 98.44 97 SER A N 1
ATOM 762 C CA . SER A 1 97 ? -10.441 -4.115 6.201 1.00 98.44 97 SER A CA 1
ATOM 763 C C . SER A 1 97 ? -10.199 -3.556 7.612 1.00 98.44 97 SER A C 1
ATOM 765 O O . SER A 1 97 ? -10.878 -3.925 8.571 1.00 98.44 97 SER A O 1
ATOM 767 N N . GLN A 1 98 ? -9.258 -2.615 7.762 1.00 98.19 98 GLN A N 1
ATOM 768 C CA . GLN A 1 98 ? -8.977 -1.976 9.053 1.00 98.19 98 GLN A CA 1
ATOM 769 C C . GLN A 1 98 ? -10.162 -1.122 9.540 1.00 98.19 98 GLN A C 1
ATOM 771 O O . GLN A 1 98 ? -10.422 -1.057 10.746 1.00 98.19 98 GLN A O 1
ATOM 776 N N . ARG A 1 99 ? -10.888 -0.468 8.622 1.00 98.50 99 ARG A N 1
ATOM 777 C CA . ARG A 1 99 ? -12.102 0.311 8.927 1.00 98.50 99 ARG A CA 1
ATOM 778 C C . ARG A 1 99 ? -13.266 -0.583 9.332 1.00 98.50 99 ARG A C 1
ATOM 780 O O . ARG A 1 99 ? -13.946 -0.268 10.308 1.00 98.50 99 ARG A O 1
ATOM 787 N N . GLU A 1 100 ? -13.470 -1.686 8.622 1.00 98.38 100 GLU A N 1
ATOM 788 C CA . GLU A 1 100 ? -14.486 -2.683 8.963 1.00 98.38 100 GLU A CA 1
ATOM 789 C C . GLU A 1 100 ? -14.231 -3.264 10.354 1.00 98.38 100 GLU A C 1
ATOM 791 O O . GLU A 1 100 ? -15.133 -3.294 11.194 1.00 98.38 100 GLU A O 1
ATOM 796 N N . PHE A 1 101 ? -12.980 -3.623 10.653 1.00 97.94 101 PHE A N 1
ATOM 797 C CA . PHE A 1 101 ? -12.622 -4.124 11.974 1.00 97.94 101 PHE A CA 1
ATOM 798 C C . PHE A 1 101 ? -12.866 -3.085 13.079 1.00 97.94 101 PHE A C 1
ATOM 800 O O . PHE A 1 101 ? -13.450 -3.409 14.115 1.00 97.94 101 PHE A O 1
ATOM 807 N N . LEU A 1 102 ? -12.526 -1.810 12.849 1.00 98.25 102 LEU A N 1
ATOM 808 C CA . LEU A 1 102 ? -12.845 -0.736 13.795 1.00 98.25 102 LEU A CA 1
ATOM 809 C C . LEU A 1 102 ? -14.355 -0.603 14.039 1.00 98.25 102 LEU A C 1
ATOM 811 O O . LEU A 1 102 ? -14.777 -0.397 15.179 1.00 98.25 102 LEU A O 1
ATOM 815 N N . ALA A 1 103 ? -15.174 -0.714 12.991 1.00 98.00 103 ALA A N 1
ATOM 816 C CA . ALA A 1 103 ? -16.627 -0.655 13.120 1.00 98.00 103 ALA A CA 1
ATOM 817 C C . ALA A 1 103 ? -17.163 -1.797 14.002 1.00 98.00 103 ALA A C 1
ATOM 819 O O . ALA A 1 103 ? -18.014 -1.559 14.862 1.00 98.00 103 ALA A O 1
ATOM 820 N N . LEU A 1 104 ? -16.614 -3.009 13.859 1.00 97.38 104 LEU A N 1
ATOM 821 C CA . LEU A 1 104 ? -16.949 -4.150 14.715 1.00 97.38 104 LEU A CA 1
ATOM 822 C C . LEU A 1 104 ? -16.559 -3.906 16.180 1.00 97.38 104 LEU A C 1
ATOM 824 O O . LEU A 1 104 ? -17.373 -4.154 17.073 1.00 97.38 104 LEU A O 1
ATOM 828 N N . LEU A 1 105 ? -15.363 -3.366 16.441 1.00 95.94 105 LEU A N 1
ATOM 829 C CA . LEU A 1 105 ? -14.924 -3.025 17.801 1.00 95.94 105 LEU A CA 1
ATOM 830 C C . LEU A 1 105 ? -15.837 -1.972 18.445 1.00 95.94 105 LEU A C 1
ATOM 832 O O . LEU A 1 105 ? -16.266 -2.135 19.589 1.00 95.94 105 LEU A O 1
ATOM 836 N N . LYS A 1 106 ? -16.195 -0.917 17.701 1.00 95.44 106 LYS A N 1
ATOM 837 C CA . LYS A 1 106 ? -17.106 0.137 18.178 1.00 95.44 106 LYS A CA 1
ATOM 838 C C . LYS A 1 106 ? -18.503 -0.408 18.474 1.00 95.44 106 LYS A C 1
ATOM 840 O O . LYS A 1 106 ? -19.062 -0.084 19.521 1.00 95.44 106 LYS A O 1
ATOM 845 N N . LYS A 1 107 ? -19.037 -1.281 17.612 1.00 95.31 107 LYS A N 1
ATOM 846 C CA . LYS A 1 107 ? -20.321 -1.961 17.840 1.00 95.31 107 LYS A CA 1
ATOM 847 C C . LYS A 1 107 ? -20.284 -2.821 19.105 1.00 95.31 107 LYS A C 1
ATOM 849 O O . LYS A 1 107 ? -21.200 -2.752 19.917 1.00 95.31 107 LYS A O 1
ATOM 854 N N . ARG A 1 108 ? -19.207 -3.584 19.318 1.00 91.69 108 ARG A N 1
ATOM 855 C CA . ARG A 1 108 ? -19.030 -4.389 20.537 1.00 91.69 108 ARG A CA 1
ATOM 856 C C . ARG A 1 108 ? -18.987 -3.522 21.797 1.00 91.69 108 ARG A C 1
ATOM 858 O O . ARG A 1 108 ? -19.595 -3.880 22.800 1.00 91.69 108 ARG A O 1
ATOM 865 N N . LEU A 1 109 ? -18.317 -2.370 21.753 1.00 90.75 109 LEU A N 1
ATOM 866 C CA . LEU A 1 109 ? -18.263 -1.465 22.902 1.00 90.75 109 LEU A CA 1
ATOM 867 C C . LEU A 1 109 ? -19.649 -0.918 23.260 1.00 90.75 109 LEU A C 1
ATOM 869 O O . LEU A 1 109 ? -19.962 -0.801 24.438 1.00 90.75 109 LEU A O 1
ATOM 873 N N . GLN A 1 110 ? -20.482 -0.617 22.262 1.00 89.00 110 GLN A N 1
ATOM 874 C CA . GLN A 1 110 ? -21.866 -0.191 22.489 1.00 89.00 110 GLN A CA 1
ATOM 875 C C . GLN A 1 110 ? -22.703 -1.283 23.158 1.00 89.00 110 GLN A C 1
ATOM 877 O O . GLN A 1 110 ? -23.519 -0.962 24.004 1.00 89.00 110 GLN A O 1
ATOM 882 N N . THR A 1 111 ? -22.483 -2.559 22.824 1.00 87.69 111 THR A N 1
ATOM 883 C CA . THR A 1 111 ? -23.205 -3.677 23.463 1.00 87.69 111 THR A CA 1
ATOM 884 C C . THR A 1 111 ? -22.758 -3.981 24.895 1.00 87.69 111 THR A C 1
ATOM 886 O O . THR A 1 111 ? -23.428 -4.744 25.581 1.00 87.69 111 THR A O 1
ATOM 889 N N . LEU A 1 112 ? -21.619 -3.434 25.333 1.00 78.12 112 LEU A N 1
ATOM 890 C CA . LEU A 1 112 ? -21.091 -3.601 26.694 1.00 78.12 112 LEU A CA 1
ATOM 891 C C . LEU A 1 112 ? -21.451 -2.433 27.630 1.00 78.12 112 LEU A C 1
ATOM 893 O O . LEU A 1 112 ? -21.188 -2.534 28.827 1.00 78.12 112 LEU A O 1
ATOM 897 N N . LYS A 1 113 ? -21.984 -1.331 27.089 1.00 62.19 113 LYS A N 1
ATOM 898 C CA . LYS A 1 113 ? -22.463 -0.164 27.844 1.00 62.19 113 LYS A CA 1
ATOM 899 C C . LYS A 1 113 ? -23.961 -0.271 28.081 1.00 62.19 113 LYS A C 1
ATOM 901 O O . LYS A 1 113 ? -24.384 0.175 29.167 1.00 62.19 113 LYS A O 1
#

Secondary structure (DSSP, 8-state):
-HHHHHHHHHHHHHHHHHHHHHHHHHHHHHHHHHHHHHHHHHHHHHHHHHHHHHTHHHHHHHHHHTT--HHHHHHHHHHHHHHHHHHHHHHHHHHHHHHHHHHHHHHHHHHH-

Nearest PDB structures (foldseek):
  7a0g-assembly1_JJJ  TM=7.579E-01  e=3.709E+00  Serratia marcescens
  7nsu-assembly1_D  TM=4.323E-01  e=5.429E-01  Escherichia coli
  2b5u-assembly2_C  TM=3.761E-01  e=2.745E-01  Escherichia coli
  6h2f-assembly1_J  TM=7.577E-01  e=5.380E+00  Aeromonas hydrophila subsp. hydrophila AL09-71

Foldseek 3Di:
DVVVVVVVVVVVVVVVLVVVLVVLVVVLVVLVVVLVVLVVQLVVLVVVLVVLVVCLVVQLVVVVVVVDDSVRSNVVSVVVSVVSVVSNVVSVVSSVVSVVVSVVSVVVSVVSD

Mean predicted aligned error: 7.32 Å

pLDDT: mean 90.87, std 13.5, range [51.91, 98.81]

Solvent-accessible surface area (backbone atoms only — not comparable to full-atom values): 5932 Å² total; per-residue (Å²): 119,73,69,64,59,53,56,51,54,53,52,52,53,54,53,50,53,54,52,52,53,53,50,51,52,52,51,46,56,54,43,53,52,51,37,53,53,30,48,52,51,28,55,50,40,47,52,51,41,48,54,48,60,75,39,42,71,59,51,28,52,51,35,34,75,69,72,37,54,69,66,57,21,45,48,53,57,51,49,52,49,52,53,40,50,52,52,31,53,50,33,46,54,49,33,50,52,46,50,53,51,45,50,52,50,54,53,52,54,59,76,75,107

Sequence (113 aa):
MRTRFFLLAVLFALAACGRDAQRLQAEITDQEKKIVQARTVLQFEQKRLEALKDSLEINIRQNIALSLDSTAAASIENERLVLQGTIVETAKRNLDSQREFLALLKKRLQTLK